Protein AF-A0A974S764-F1 (afdb_monomer_lite)

InterPro domains:
  IPR005804 Fatty acid desaturase domain [PF00487] (8-75)
  IPR012171 Fatty acid desaturase [PTHR32100] (9-77)

Foldseek 3Di:
DVVVVVVVVVCCVVVVVVVVVLVVLVVLLVCLLVVNNDPDNVVSQVSNCVSCVVNVHHSVVCSVVVVVVVCVVVPPVVVDPDDD

Organism: NCBI:txid2803784

pLDDT: mean 85.7, std 14.68, range [47.03, 96.62]

Secondary structure (DSSP, 8-state):
-HHHHHHHHHHHHHHHHHHHHHHHHHHHHHHHHTT-SSSSHHHHHHHHHHHHHHTT--HHHHHHHHHHHHHHHT--GGG-----

Structure (mmCIF, N/CA/C/O backbone):
data_AF-A0A974S764-F1
#
_entry.id   AF-A0A974S764-F1
#
loop_
_atom_site.group_PDB
_atom_site.id
_atom_site.type_symbol
_atom_site.label_atom_id
_atom_site.label_alt_id
_atom_site.label_comp_id
_atom_site.label_asym_id
_atom_site.label_entity_id
_atom_site.label_seq_id
_atom_site.pdbx_PDB_ins_code
_atom_site.Cartn_x
_atom_site.Cartn_y
_atom_site.Cartn_z
_atom_site.occupancy
_atom_site.B_iso_or_equiv
_atom_site.auth_seq_id
_atom_site.auth_comp_id
_atom_site.auth_asym_id
_atom_site.auth_atom_id
_atom_site.pdbx_PDB_model_num
ATOM 1 N N . MET A 1 1 ? 29.410 1.054 -23.681 1.00 56.31 1 MET A N 1
ATOM 2 C CA . MET A 1 1 ? 29.091 2.030 -22.611 1.00 56.31 1 MET A CA 1
ATOM 3 C C . MET A 1 1 ? 27.851 2.894 -22.888 1.00 56.31 1 MET A C 1
ATOM 5 O O . MET A 1 1 ? 27.179 3.228 -21.926 1.00 56.31 1 MET A O 1
ATOM 9 N N . ALA A 1 2 ? 27.479 3.207 -24.141 1.00 59.34 2 ALA A N 1
ATOM 10 C CA . ALA A 1 2 ? 26.278 4.011 -24.451 1.00 59.34 2 ALA A CA 1
ATOM 11 C C . ALA A 1 2 ? 24.922 3.304 -24.202 1.00 59.34 2 ALA A C 1
ATOM 13 O O . ALA A 1 2 ? 23.917 3.961 -23.945 1.00 59.34 2 ALA A O 1
ATOM 14 N N . SER A 1 3 ? 24.888 1.968 -24.224 1.00 65.88 3 SER A N 1
ATOM 15 C CA . SER A 1 3 ? 23.671 1.174 -23.994 1.00 65.88 3 SER A CA 1
ATOM 16 C C . SER A 1 3 ? 23.112 1.316 -22.577 1.00 65.88 3 SER A C 1
ATOM 18 O O . SER A 1 3 ? 21.898 1.312 -22.401 1.00 65.88 3 SER A O 1
ATOM 20 N N . HIS A 1 4 ? 23.969 1.504 -21.568 1.00 66.19 4 HIS A N 1
ATOM 21 C CA . HIS A 1 4 ? 23.519 1.665 -20.183 1.00 66.19 4 HIS A CA 1
ATOM 22 C C . HIS A 1 4 ? 22.714 2.951 -19.997 1.00 66.19 4 HIS A C 1
ATOM 24 O O . HIS A 1 4 ? 21.690 2.929 -19.328 1.00 66.19 4 HIS A O 1
ATOM 30 N N . PHE A 1 5 ? 23.124 4.054 -20.628 1.00 74.19 5 PHE A N 1
ATOM 31 C CA . PHE A 1 5 ? 22.448 5.345 -20.478 1.00 74.19 5 PHE A CA 1
ATOM 32 C C . PHE A 1 5 ? 21.026 5.330 -21.059 1.00 74.19 5 PHE A C 1
ATOM 34 O O . PHE A 1 5 ? 20.100 5.833 -20.430 1.00 74.19 5 PHE A O 1
ATOM 41 N N . GLY A 1 6 ? 20.826 4.681 -22.212 1.00 81.00 6 GLY A N 1
ATOM 42 C CA . GLY A 1 6 ? 19.489 4.465 -22.781 1.00 81.00 6 GLY A CA 1
ATOM 43 C C . GLY A 1 6 ? 18.620 3.522 -21.938 1.00 81.00 6 GLY A C 1
ATOM 44 O O . GLY A 1 6 ? 17.432 3.781 -21.751 1.00 81.00 6 GLY A O 1
ATOM 45 N N . LEU A 1 7 ? 19.220 2.470 -21.368 1.00 86.69 7 LEU A N 1
ATOM 46 C CA . LEU A 1 7 ? 18.540 1.550 -20.449 1.00 86.69 7 LEU A CA 1
ATOM 47 C C . LEU A 1 7 ? 18.090 2.247 -19.157 1.00 86.69 7 LEU A C 1
ATOM 49 O O . LEU A 1 7 ? 17.005 1.945 -18.676 1.00 86.69 7 LEU A O 1
ATOM 53 N N . TRP A 1 8 ? 18.865 3.198 -18.621 1.00 89.69 8 TRP A N 1
ATOM 54 C CA . TRP A 1 8 ? 18.470 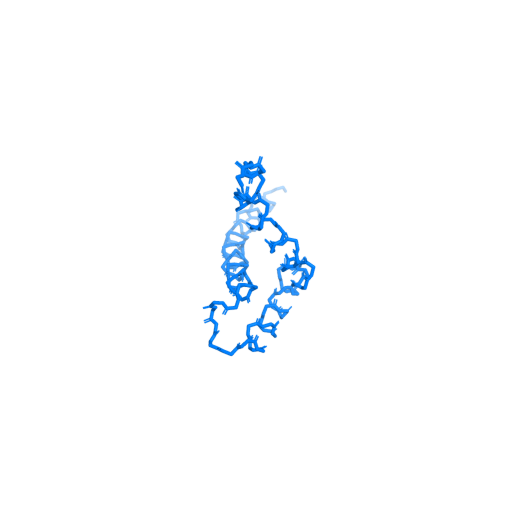3.979 -17.442 1.00 89.69 8 TRP A CA 1
ATOM 55 C C . TRP A 1 8 ? 17.226 4.832 -17.698 1.00 89.69 8 TRP A C 1
ATOM 57 O O . TRP A 1 8 ? 16.319 4.845 -16.872 1.00 89.69 8 TRP A O 1
ATOM 67 N N . TRP A 1 9 ? 17.137 5.497 -18.853 1.00 91.06 9 TRP A N 1
ATOM 68 C CA . TRP A 1 9 ? 15.946 6.275 -19.207 1.00 91.06 9 TRP A CA 1
ATOM 69 C C . TRP A 1 9 ? 14.714 5.399 -19.420 1.00 91.06 9 TRP A C 1
ATOM 71 O O . TRP A 1 9 ? 13.635 5.743 -18.941 1.00 91.06 9 TRP A O 1
ATOM 81 N N . LEU A 1 10 ? 14.874 4.245 -20.071 1.00 90.38 10 LEU A N 1
ATOM 82 C CA . LEU A 1 10 ? 13.797 3.266 -20.203 1.00 90.38 10 LEU A CA 1
ATOM 83 C C . LEU A 1 10 ? 13.368 2.716 -18.834 1.00 90.38 10 LEU A C 1
ATOM 85 O O . LEU A 1 10 ? 12.176 2.615 -18.555 1.00 90.38 10 LEU A O 1
ATOM 89 N N . ALA A 1 11 ? 14.329 2.410 -17.960 1.00 92.00 11 ALA A N 1
ATOM 90 C CA . ALA A 1 11 ? 14.062 1.957 -16.603 1.00 92.00 11 ALA A CA 1
ATOM 91 C C . ALA A 1 11 ? 13.295 3.015 -15.804 1.00 92.00 11 ALA A C 1
ATOM 93 O O . ALA A 1 11 ? 12.313 2.671 -15.160 1.00 92.00 11 ALA A O 1
ATOM 94 N N . LEU A 1 12 ? 13.672 4.295 -15.888 1.00 92.25 12 LEU A N 1
ATOM 95 C CA . LEU A 1 12 ? 12.941 5.389 -15.240 1.00 92.25 12 LEU A CA 1
ATOM 96 C C . LEU A 1 12 ? 11.522 5.540 -15.793 1.00 92.25 12 LEU A C 1
ATOM 98 O O . LEU A 1 12 ? 10.574 5.672 -15.019 1.00 92.25 12 LEU A O 1
ATOM 102 N N . LEU A 1 13 ? 11.364 5.465 -17.116 1.00 94.12 13 LEU A N 1
ATOM 103 C CA . LEU A 1 13 ? 10.064 5.567 -17.777 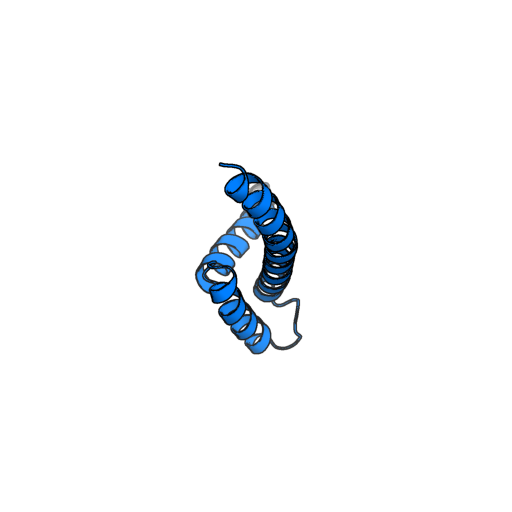1.00 94.12 13 LEU A CA 1
ATOM 104 C C . LEU A 1 13 ? 9.102 4.454 -17.343 1.00 94.12 13 LEU A C 1
ATOM 106 O O . LEU A 1 13 ? 7.903 4.694 -17.271 1.00 94.12 13 LEU A O 1
ATOM 110 N N . LEU A 1 14 ? 9.612 3.265 -17.012 1.00 95.00 14 LEU A N 1
ATOM 111 C CA . LEU A 1 14 ? 8.816 2.157 -16.476 1.00 95.00 14 LEU A CA 1
ATOM 112 C C . LEU A 1 14 ? 8.667 2.217 -14.947 1.00 95.00 14 LEU A C 1
ATOM 114 O O . LEU A 1 14 ? 7.599 1.912 -14.415 1.00 95.00 14 LEU A O 1
ATOM 118 N N . ALA A 1 15 ? 9.711 2.630 -14.230 1.00 95.06 15 ALA A N 1
ATOM 119 C CA . ALA A 1 15 ? 9.736 2.653 -12.772 1.00 95.06 15 ALA A CA 1
ATOM 120 C C . ALA A 1 15 ? 8.791 3.708 -12.192 1.00 95.06 15 ALA A C 1
ATOM 122 O O . ALA A 1 15 ? 8.105 3.423 -11.216 1.00 95.06 15 ALA A O 1
ATOM 123 N N . VAL A 1 16 ? 8.711 4.901 -12.790 1.00 95.94 16 VAL A N 1
ATOM 124 C CA . VAL A 1 16 ? 7.811 5.969 -12.323 1.00 95.94 16 VAL A CA 1
ATOM 125 C C . VAL A 1 16 ? 6.338 5.531 -12.331 1.00 95.94 16 VAL A C 1
ATOM 127 O O . VAL A 1 16 ? 5.712 5.578 -11.271 1.00 95.94 16 VAL A O 1
ATOM 130 N N . PRO A 1 17 ? 5.750 5.069 -13.453 1.00 96.06 17 PRO A N 1
ATOM 131 C CA . PRO A 1 17 ? 4.361 4.620 -13.457 1.00 96.06 17 PRO A CA 1
ATOM 132 C C . PRO A 1 17 ? 4.149 3.380 -12.584 1.00 96.06 17 PRO A C 1
ATOM 134 O O . PRO A 1 17 ? 3.124 3.298 -11.912 1.00 96.06 17 PRO A O 1
ATOM 137 N N . ALA A 1 18 ? 5.115 2.455 -12.523 1.00 95.06 18 ALA A N 1
ATOM 138 C CA . ALA A 1 18 ? 5.032 1.301 -11.628 1.00 95.06 18 ALA A CA 1
ATOM 139 C C . ALA A 1 18 ? 4.994 1.721 -10.148 1.00 95.06 18 ALA A C 1
ATOM 141 O O . ALA A 1 18 ? 4.154 1.236 -9.392 1.00 95.06 18 ALA A O 1
ATOM 142 N N . ALA A 1 19 ? 5.841 2.668 -9.736 1.00 95.06 19 ALA A N 1
ATOM 143 C CA . ALA A 1 19 ? 5.852 3.206 -8.380 1.00 95.06 19 ALA A CA 1
ATOM 144 C C . ALA A 1 19 ? 4.544 3.938 -8.054 1.00 95.06 19 ALA A C 1
ATOM 146 O O . ALA A 1 19 ? 3.952 3.702 -7.003 1.00 95.06 19 ALA A O 1
ATOM 147 N N . LEU A 1 20 ? 4.044 4.775 -8.969 1.00 96.19 20 LEU A N 1
ATOM 148 C CA . LEU A 1 20 ? 2.757 5.456 -8.799 1.00 96.19 20 LEU A CA 1
ATOM 149 C C . LEU A 1 20 ? 1.598 4.461 -8.672 1.00 96.19 20 LEU A C 1
ATOM 151 O O . LEU A 1 20 ? 0.707 4.650 -7.843 1.00 96.19 20 LEU A O 1
ATOM 155 N N . PHE A 1 21 ? 1.620 3.386 -9.459 1.00 96.25 21 PHE A N 1
ATOM 156 C CA . PHE A 1 21 ? 0.636 2.315 -9.375 1.00 96.25 21 PHE A CA 1
ATOM 157 C C . PHE A 1 21 ? 0.703 1.579 -8.030 1.00 96.25 21 PHE A C 1
ATOM 159 O O . PHE A 1 21 ? -0.329 1.391 -7.387 1.00 96.25 21 PHE A O 1
ATOM 166 N N . LEU A 1 22 ? 1.903 1.238 -7.549 1.00 95.62 22 LEU A N 1
ATOM 167 C CA . LEU A 1 22 ? 2.085 0.610 -6.236 1.00 95.62 22 LEU A CA 1
ATOM 168 C C . LEU A 1 22 ? 1.618 1.512 -5.088 1.00 95.62 22 LEU A C 1
ATOM 170 O O . LEU A 1 22 ? 0.935 1.037 -4.184 1.00 95.62 22 LEU A O 1
ATOM 174 N N . VAL A 1 23 ? 1.905 2.816 -5.143 1.00 96.06 23 VAL A N 1
ATOM 175 C CA . VAL A 1 23 ? 1.406 3.789 -4.156 1.00 96.06 23 VAL A CA 1
ATOM 176 C C . VAL A 1 23 ? -0.123 3.838 -4.163 1.00 96.06 23 VAL A C 1
ATOM 178 O O . VAL A 1 23 ? -0.744 3.854 -3.102 1.00 96.06 23 VAL A O 1
ATOM 181 N N . ARG A 1 24 ? -0.756 3.806 -5.342 1.00 96.56 24 ARG A N 1
ATOM 182 C CA . ARG A 1 24 ? -2.222 3.755 -5.456 1.00 96.56 24 ARG A CA 1
ATOM 183 C C . ARG A 1 24 ? -2.805 2.484 -4.850 1.00 96.56 24 ARG A C 1
ATOM 185 O O . ARG A 1 24 ? -3.796 2.563 -4.130 1.00 96.56 24 ARG A O 1
ATOM 192 N N . LEU A 1 25 ? -2.188 1.334 -5.104 1.00 95.88 25 LEU A N 1
ATOM 193 C CA . LEU A 1 25 ? -2.588 0.079 -4.475 1.00 95.88 25 LEU A CA 1
ATOM 194 C C . LEU A 1 25 ? -2.445 0.150 -2.950 1.00 95.88 25 LEU A C 1
ATOM 196 O O . LEU A 1 25 ? -3.365 -0.230 -2.229 1.00 95.88 25 LEU A O 1
ATOM 200 N N . PHE A 1 26 ? -1.342 0.709 -2.457 1.00 94.94 26 PHE A N 1
ATOM 201 C CA . PHE A 1 26 ? -1.118 0.894 -1.028 1.00 94.94 26 PHE A CA 1
ATOM 202 C C . PHE A 1 26 ? -2.178 1.797 -0.375 1.00 94.94 26 PHE A C 1
ATOM 204 O O . PHE A 1 26 ? -2.655 1.478 0.709 1.00 94.94 26 PHE A O 1
ATOM 211 N N . MET A 1 27 ? -2.622 2.868 -1.043 1.00 95.69 27 MET A N 1
ATOM 212 C CA . MET A 1 27 ? -3.737 3.700 -0.559 1.00 95.69 27 MET A CA 1
ATOM 213 C C . MET A 1 27 ? -5.039 2.895 -0.417 1.00 95.69 27 MET A C 1
ATOM 215 O O . MET A 1 27 ? -5.723 2.996 0.597 1.00 95.69 27 MET A O 1
ATOM 219 N N . VAL A 1 28 ? -5.357 2.033 -1.389 1.00 95.56 28 VAL A N 1
ATOM 220 C CA . VAL A 1 28 ? -6.541 1.157 -1.305 1.00 95.56 28 VAL A CA 1
ATOM 221 C C . VAL A 1 28 ? -6.405 0.156 -0.156 1.00 95.56 28 VAL A C 1
ATOM 223 O O . VAL A 1 28 ? -7.348 -0.037 0.612 1.00 95.56 28 VAL A O 1
ATOM 226 N N . GLN A 1 29 ? -5.230 -0.461 -0.003 1.00 96.12 29 GLN A N 1
ATOM 227 C CA . GLN A 1 29 ? -4.928 -1.343 1.129 1.00 96.12 29 GLN A CA 1
ATOM 228 C C . GLN A 1 29 ? -5.087 -0.609 2.468 1.00 96.12 29 GLN A C 1
ATOM 230 O O . GLN A 1 29 ? -5.633 -1.172 3.422 1.00 96.12 29 GLN A O 1
ATOM 235 N N . HIS A 1 30 ? -4.653 0.650 2.528 1.00 95.12 30 HIS A N 1
ATOM 236 C CA . HIS A 1 30 ? -4.790 1.496 3.701 1.00 95.12 30 HIS A CA 1
ATOM 237 C C . HIS A 1 30 ? -6.250 1.709 4.090 1.00 95.12 30 HIS A C 1
ATOM 239 O O . HIS A 1 30 ? -6.636 1.421 5.226 1.00 95.12 30 HIS A O 1
ATOM 245 N N . ASP A 1 31 ? -7.088 2.097 3.139 1.00 94.69 31 ASP A N 1
ATOM 246 C CA . ASP A 1 31 ? -8.508 2.344 3.394 1.00 94.69 31 ASP A CA 1
ATOM 247 C C . ASP A 1 31 ? -9.275 1.050 3.712 1.00 94.69 31 ASP A C 1
ATOM 249 O O . ASP A 1 31 ? -10.214 1.048 4.517 1.00 94.69 31 ASP A O 1
ATOM 253 N N . CYS A 1 32 ? -8.835 -0.082 3.151 1.00 95.50 32 CYS A N 1
ATOM 254 C CA . CYS A 1 32 ? -9.335 -1.405 3.522 1.00 95.50 32 CYS A CA 1
ATOM 255 C C . CYS A 1 32 ? -9.017 -1.757 4.985 1.00 95.50 32 CYS A C 1
ATOM 257 O O . CYS A 1 32 ? -9.878 -2.315 5.665 1.00 95.50 32 CYS A O 1
ATOM 259 N N . SER A 1 33 ? -7.845 -1.382 5.516 1.00 93.12 33 SER A N 1
ATOM 260 C CA . SER A 1 33 ? -7.496 -1.655 6.926 1.00 93.12 33 SER A CA 1
ATOM 261 C C . SER A 1 33 ? -8.371 -0.911 7.930 1.00 93.12 33 SER A C 1
ATOM 263 O O . SER A 1 33 ? -8.683 -1.450 8.999 1.00 93.12 33 SER A O 1
ATOM 265 N N . HIS A 1 34 ? -8.846 0.270 7.526 1.00 93.62 34 HIS A N 1
ATOM 266 C CA . HIS A 1 34 ? -9.864 1.057 8.221 1.00 93.62 34 HIS A CA 1
ATOM 267 C C . HIS A 1 34 ? -11.282 0.528 7.999 1.00 93.62 34 HIS A C 1
ATOM 269 O O . HIS A 1 34 ? -12.215 0.956 8.673 1.00 93.62 34 HIS A O 1
ATOM 275 N N . ARG A 1 35 ? -11.454 -0.428 7.075 1.00 91.88 35 ARG A N 1
ATOM 276 C CA . ARG A 1 35 ? -12.740 -0.980 6.622 1.00 91.88 35 ARG A CA 1
ATOM 277 C C . ARG A 1 35 ? -13.676 0.093 6.056 1.00 91.88 35 ARG A C 1
ATOM 279 O O . ARG A 1 35 ? -14.894 -0.039 6.165 1.00 91.88 35 ARG A O 1
ATOM 286 N N . ALA A 1 36 ? -13.102 1.140 5.467 1.00 91.62 36 ALA A N 1
ATOM 287 C CA . ALA A 1 36 ? -13.824 2.289 4.926 1.00 91.62 36 ALA A CA 1
ATOM 288 C C . ALA A 1 36 ? -14.011 2.219 3.400 1.00 91.62 36 ALA A C 1
ATOM 290 O O . ALA A 1 36 ? -14.851 2.933 2.860 1.00 91.62 36 ALA A O 1
ATOM 291 N N . PHE A 1 37 ? -13.264 1.353 2.706 1.00 92.56 37 PHE A N 1
ATOM 292 C CA . PHE A 1 37 ? -13.303 1.276 1.244 1.00 92.56 37 PHE A CA 1
ATOM 293 C C . PHE A 1 37 ? -14.553 0.548 0.720 1.00 92.56 37 PHE A C 1
ATOM 295 O O . PHE A 1 37 ? -15.261 1.053 -0.148 1.00 92.56 37 PHE A O 1
ATOM 302 N N . PHE A 1 38 ? -14.869 -0.629 1.269 1.00 93.31 38 PHE A N 1
ATOM 303 C CA . PHE A 1 38 ? -16.091 -1.376 0.947 1.00 93.31 38 PHE A CA 1
ATOM 304 C C . PHE A 1 38 ? -17.075 -1.407 2.116 1.00 93.31 38 PHE A C 1
ATOM 306 O O . PHE A 1 38 ? -16.683 -1.445 3.280 1.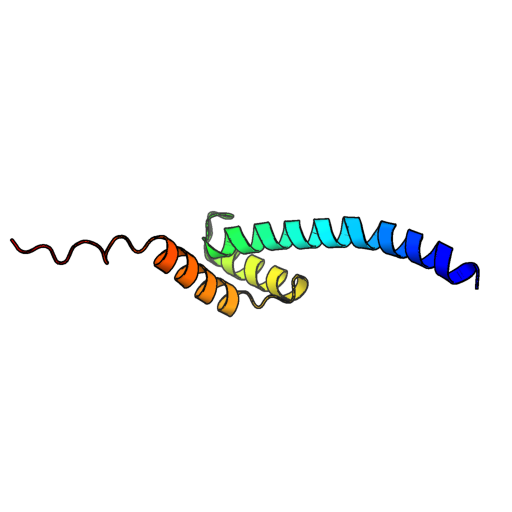00 93.31 38 PHE A O 1
ATOM 313 N N . ARG A 1 39 ? -18.374 -1.550 1.814 1.00 92.12 39 ARG A N 1
ATOM 314 C CA . ARG A 1 39 ? -19.412 -1.771 2.840 1.00 92.12 39 ARG A CA 1
ATOM 315 C C . ARG A 1 39 ? -19.256 -3.114 3.568 1.00 92.12 39 ARG A C 1
ATOM 317 O O . ARG A 1 39 ? -19.632 -3.235 4.731 1.00 92.12 39 ARG A O 1
ATOM 324 N N . ASN A 1 40 ? -18.721 -4.134 2.891 1.00 95.38 40 ASN A N 1
ATOM 325 C CA . ASN A 1 40 ? -18.496 -5.459 3.470 1.00 95.38 40 ASN A CA 1
ATOM 326 C C . ASN A 1 40 ? -17.091 -5.558 4.085 1.00 95.38 40 ASN A C 1
ATOM 328 O O . ASN A 1 40 ? -16.083 -5.439 3.391 1.00 95.38 40 ASN A O 1
ATOM 332 N N . ARG A 1 41 ? -17.023 -5.854 5.386 1.00 92.56 41 ARG A N 1
ATOM 333 C CA . ARG A 1 41 ? -15.765 -6.010 6.133 1.00 92.56 41 ARG A CA 1
ATOM 334 C C . ARG A 1 41 ? -14.893 -7.142 5.586 1.00 92.56 41 ARG A C 1
ATOM 336 O O . ARG A 1 41 ? -13.694 -6.950 5.437 1.00 92.56 41 ARG A O 1
ATOM 343 N N . HIS A 1 42 ? -15.496 -8.267 5.203 1.00 93.88 42 HIS A N 1
ATOM 344 C CA . HIS A 1 42 ? -14.757 -9.393 4.629 1.00 93.88 42 HIS A CA 1
ATOM 345 C C . HIS A 1 42 ? -14.139 -9.049 3.275 1.00 93.88 42 HIS A C 1
ATOM 347 O O . HIS A 1 42 ? -13.034 -9.496 2.986 1.00 93.88 42 HIS A O 1
ATOM 353 N N . ALA A 1 43 ? -14.824 -8.235 2.464 1.00 93.88 43 ALA A N 1
ATOM 354 C CA . ALA A 1 43 ? -14.288 -7.782 1.185 1.00 93.88 43 ALA A CA 1
ATOM 355 C C . ALA A 1 43 ? -13.067 -6.872 1.385 1.00 93.88 43 ALA A C 1
ATOM 357 O O . ALA A 1 43 ? -12.062 -7.065 0.711 1.00 93.88 43 ALA A O 1
ATOM 358 N N . ASN A 1 44 ? -13.118 -5.945 2.351 1.00 95.50 44 ASN A N 1
ATOM 359 C CA . ASN A 1 44 ? -11.957 -5.122 2.710 1.00 95.50 44 ASN A CA 1
ATOM 360 C C . ASN A 1 44 ? -10.763 -5.985 3.140 1.00 95.50 44 ASN A C 1
ATOM 362 O O . ASN A 1 44 ? -9.664 -5.801 2.629 1.00 95.50 44 ASN A O 1
ATOM 366 N N . ASP A 1 45 ? -10.981 -6.951 4.036 1.00 94.12 45 ASP A N 1
ATOM 367 C CA . ASP A 1 45 ? -9.890 -7.777 4.562 1.00 94.12 45 ASP A CA 1
ATOM 368 C C . ASP A 1 45 ? -9.273 -8.680 3.477 1.00 94.12 45 ASP A C 1
ATOM 370 O O . ASP A 1 45 ? -8.051 -8.804 3.397 1.00 94.12 45 ASP A O 1
ATOM 374 N N . TRP A 1 46 ? -10.085 -9.263 2.587 1.00 96.62 46 TRP A N 1
ATOM 375 C CA . TRP A 1 46 ? -9.575 -10.070 1.472 1.00 96.62 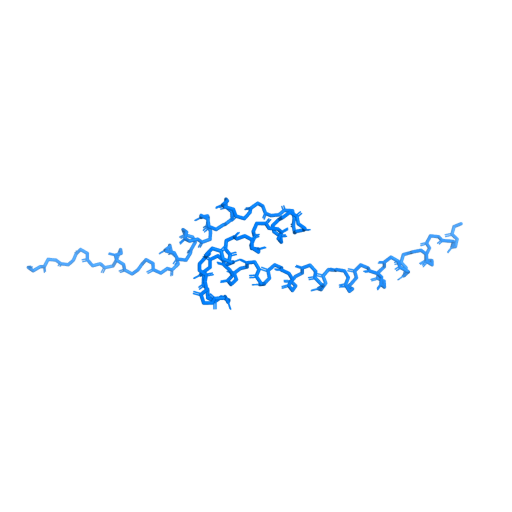46 TRP A CA 1
ATOM 376 C C . TRP A 1 46 ? -8.809 -9.239 0.441 1.00 96.62 46 TRP A C 1
ATOM 378 O O . TRP A 1 46 ? -7.698 -9.610 0.061 1.00 96.62 46 TRP A O 1
ATOM 388 N N . ILE A 1 47 ? -9.375 -8.111 0.003 1.00 96.00 47 ILE A N 1
ATOM 389 C CA . ILE A 1 47 ? -8.720 -7.225 -0.967 1.00 96.00 47 ILE A CA 1
ATOM 390 C C . ILE A 1 47 ? -7.431 -6.652 -0.377 1.00 96.00 47 ILE A C 1
ATOM 392 O O . ILE A 1 47 ? -6.397 -6.671 -1.041 1.00 96.00 47 ILE A O 1
ATOM 396 N N . GLY A 1 48 ? -7.456 -6.235 0.889 1.00 95.38 48 GLY A N 1
ATOM 397 C CA . GLY A 1 48 ? -6.278 -5.765 1.606 1.00 95.38 48 GLY A CA 1
ATOM 398 C C . GLY A 1 48 ? -5.157 -6.805 1.656 1.00 95.38 48 GLY A C 1
ATOM 399 O O . GLY A 1 48 ? -4.005 -6.462 1.404 1.00 95.38 48 GLY A O 1
ATOM 400 N N . ARG A 1 49 ? -5.478 -8.086 1.894 1.00 95.75 49 ARG A N 1
ATOM 401 C CA . ARG A 1 49 ? -4.496 -9.188 1.876 1.00 95.75 49 ARG A CA 1
ATOM 402 C C . ARG A 1 49 ? -3.897 -9.433 0.499 1.00 95.75 49 ARG A C 1
ATOM 404 O O . ARG A 1 49 ? -2.683 -9.574 0.396 1.00 95.75 49 ARG A O 1
ATOM 411 N N . VAL A 1 50 ? -4.724 -9.462 -0.547 1.00 95.94 50 VAL A N 1
ATOM 412 C CA . VAL A 1 50 ? -4.255 -9.654 -1.930 1.00 95.94 50 VAL A CA 1
ATOM 413 C C . VAL A 1 50 ? -3.332 -8.511 -2.343 1.00 95.94 50 VAL A C 1
ATOM 415 O O . VAL A 1 50 ? -2.239 -8.754 -2.850 1.00 95.94 50 VAL A O 1
ATOM 418 N N . ILE A 1 51 ? -3.733 -7.268 -2.071 1.00 95.69 51 ILE A N 1
ATOM 419 C CA . ILE A 1 51 ? -2.902 -6.100 -2.363 1.00 95.69 51 ILE A CA 1
ATOM 420 C C . ILE A 1 51 ? -1.625 -6.109 -1.513 1.00 95.69 51 ILE A C 1
ATOM 422 O O . ILE A 1 51 ? -0.562 -5.804 -2.042 1.00 95.69 51 ILE A O 1
ATOM 426 N N . GLY A 1 52 ? -1.697 -6.550 -0.254 1.00 92.75 52 GLY A N 1
ATOM 427 C CA . GLY A 1 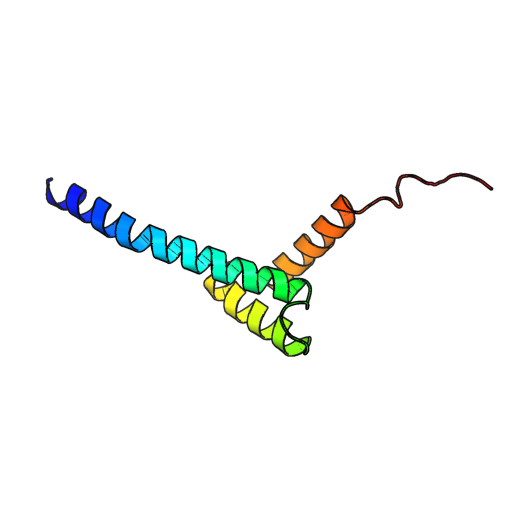52 ? -0.543 -6.702 0.636 1.00 92.75 52 GLY A CA 1
ATOM 428 C C . GLY A 1 52 ? 0.560 -7.604 0.083 1.00 92.75 52 GLY A C 1
ATOM 429 O O . GLY A 1 52 ? 1.739 -7.354 0.320 1.00 92.75 52 GLY A O 1
ATOM 430 N N . VAL A 1 53 ? 0.205 -8.626 -0.702 1.00 93.75 53 VAL A N 1
ATOM 431 C CA . VAL A 1 53 ? 1.192 -9.456 -1.413 1.00 93.75 53 VAL A CA 1
ATOM 432 C C . VAL A 1 53 ? 1.875 -8.656 -2.526 1.00 93.75 53 VAL A C 1
ATOM 434 O O . VAL A 1 53 ? 3.092 -8.720 -2.665 1.00 93.75 53 VAL A O 1
ATOM 437 N N . LEU A 1 54 ? 1.114 -7.867 -3.290 1.00 91.31 54 LEU A N 1
ATOM 438 C CA . LEU A 1 54 ? 1.637 -7.054 -4.396 1.00 91.31 54 LEU A CA 1
ATOM 439 C C . LEU A 1 54 ? 2.509 -5.889 -3.914 1.00 91.31 54 LEU A C 1
ATOM 441 O O . LEU A 1 54 ? 3.496 -5.546 -4.559 1.00 91.31 54 LEU A O 1
ATOM 445 N N . THR A 1 55 ? 2.157 -5.286 -2.781 1.00 91.88 55 THR A N 1
ATOM 446 C CA . THR A 1 55 ? 2.903 -4.185 -2.154 1.00 91.88 55 THR A CA 1
ATOM 447 C C . THR A 1 55 ? 4.032 -4.679 -1.251 1.00 91.88 55 THR A C 1
ATOM 449 O O . THR A 1 55 ? 4.703 -3.862 -0.621 1.00 91.88 55 THR A O 1
ATOM 452 N N . LEU A 1 56 ? 4.234 -6.002 -1.149 1.00 92.06 56 LEU A N 1
ATOM 453 C CA . LEU A 1 56 ? 5.182 -6.637 -0.225 1.00 92.06 56 LEU A CA 1
ATOM 454 C C . LEU A 1 56 ? 5.002 -6.160 1.228 1.00 92.06 56 LEU A C 1
ATOM 456 O O . LEU A 1 56 ? 5.950 -6.106 2.008 1.00 92.06 56 LEU A O 1
ATOM 460 N N . THR A 1 57 ? 3.767 -5.809 1.588 1.00 90.44 57 THR A N 1
ATOM 461 C CA . THR A 1 57 ? 3.390 -5.264 2.889 1.00 90.44 57 THR A CA 1
ATOM 462 C C . THR A 1 57 ? 2.311 -6.156 3.505 1.00 90.44 57 THR A C 1
ATOM 464 O O . THR A 1 57 ? 1.126 -5.974 3.208 1.00 90.44 57 THR A O 1
ATOM 467 N N . PRO A 1 58 ? 2.683 -7.129 4.364 1.00 90.50 58 PRO A N 1
ATOM 468 C CA . PRO A 1 58 ? 1.742 -8.090 4.935 1.00 90.50 58 PRO A CA 1
ATOM 469 C C . PRO A 1 58 ? 0.569 -7.393 5.636 1.00 90.50 58 PRO A C 1
ATOM 471 O O . PRO A 1 58 ? 0.756 -6.713 6.646 1.00 90.50 58 PRO A O 1
ATOM 474 N N . TYR A 1 59 ? -0.643 -7.573 5.102 1.00 92.69 59 TYR A N 1
ATOM 475 C CA . TYR A 1 59 ? -1.816 -6.776 5.481 1.00 92.69 59 TYR A CA 1
ATOM 476 C C . TYR A 1 59 ? -2.172 -6.862 6.964 1.00 92.69 59 TYR A C 1
ATOM 478 O O . TYR A 1 59 ? -2.429 -5.833 7.574 1.00 92.69 59 TYR A O 1
ATOM 486 N N . ASP A 1 60 ? -2.186 -8.058 7.558 1.00 88.88 60 ASP A N 1
ATOM 487 C CA . ASP A 1 60 ? -2.641 -8.223 8.944 1.00 88.88 60 ASP A CA 1
ATOM 488 C C . ASP A 1 60 ? -1.678 -7.560 9.947 1.00 88.88 60 ASP A C 1
ATOM 490 O O . ASP A 1 60 ? -2.122 -6.852 10.852 1.00 88.88 60 ASP A O 1
ATOM 494 N N . CYS A 1 61 ? -0.366 -7.729 9.740 1.00 92.12 61 CYS A N 1
ATOM 495 C CA . CYS A 1 61 ? 0.675 -7.064 10.530 1.00 92.12 61 CYS A CA 1
ATOM 496 C C . CYS A 1 61 ? 0.591 -5.545 10.355 1.00 92.12 61 CYS A C 1
ATOM 498 O O . CYS A 1 61 ? 0.499 -4.800 11.330 1.00 92.12 61 CYS A O 1
ATOM 500 N N . TRP A 1 62 ? 0.523 -5.092 9.100 1.00 93.06 62 TRP A N 1
ATOM 501 C CA . TRP A 1 62 ? 0.430 -3.675 8.781 1.00 93.06 62 TRP A CA 1
ATOM 502 C C . TRP A 1 62 ? -0.823 -3.035 9.390 1.00 93.06 62 TRP A C 1
ATOM 504 O O . TRP A 1 62 ? -0.719 -2.015 10.059 1.00 93.06 62 TRP A O 1
ATOM 514 N N . ARG A 1 63 ? -1.992 -3.673 9.265 1.00 91.88 63 ARG A N 1
ATOM 515 C CA . ARG A 1 63 ? -3.254 -3.227 9.871 1.00 91.88 63 ARG A CA 1
ATOM 516 C C . ARG A 1 63 ? -3.147 -3.101 11.391 1.00 91.88 63 ARG A C 1
ATOM 518 O O . ARG A 1 63 ? -3.687 -2.150 11.950 1.00 91.88 63 ARG A O 1
ATOM 525 N N . GLN A 1 64 ? -2.487 -4.043 12.066 1.00 91.50 64 GLN A N 1
ATOM 526 C CA . GLN A 1 64 ? -2.295 -3.984 13.516 1.00 91.50 64 GLN A CA 1
ATOM 527 C C . GLN A 1 64 ? -1.418 -2.794 13.913 1.00 91.50 64 GLN A C 1
ATOM 529 O O . GLN A 1 64 ? -1.823 -1.989 14.751 1.00 91.50 64 GLN A O 1
ATOM 534 N N . THR A 1 65 ? -0.242 -2.656 13.298 1.00 90.50 65 THR A N 1
ATOM 535 C CA . THR A 1 65 ? 0.668 -1.534 13.564 1.00 90.50 65 THR A CA 1
ATOM 536 C C . THR A 1 65 ? 0.020 -0.195 13.222 1.00 90.50 65 THR A C 1
ATOM 538 O O . THR A 1 65 ? 0.173 0.766 13.967 1.00 90.50 65 THR A O 1
ATOM 541 N N . HIS A 1 66 ? -0.754 -0.137 12.141 1.00 92.19 66 HIS A N 1
ATOM 542 C CA . HIS A 1 66 ? -1.470 1.057 11.704 1.00 92.19 66 HIS A CA 1
ATOM 543 C C . HIS A 1 66 ? -2.585 1.467 12.670 1.00 92.19 66 HIS A C 1
ATOM 545 O O . HIS A 1 66 ? -2.718 2.640 13.011 1.00 92.19 66 HIS A O 1
ATOM 551 N N . ALA A 1 67 ? -3.346 0.499 13.187 1.00 89.25 67 ALA A N 1
ATOM 552 C CA . ALA A 1 67 ? -4.339 0.754 14.227 1.00 89.25 67 ALA A CA 1
ATOM 553 C C . ALA A 1 67 ? -3.688 1.292 15.512 1.00 89.25 67 ALA A C 1
ATOM 555 O O . ALA A 1 67 ? -4.205 2.238 16.103 1.00 89.25 67 ALA A O 1
ATOM 556 N N . ILE A 1 68 ? -2.535 0.737 15.912 1.00 88.62 68 ILE A N 1
ATOM 557 C CA . ILE A 1 68 ? -1.750 1.247 17.047 1.00 88.62 68 ILE A CA 1
ATOM 558 C C . ILE A 1 68 ? -1.269 2.669 16.759 1.00 88.62 68 ILE A C 1
ATOM 560 O O . ILE A 1 68 ? -1.450 3.539 17.600 1.00 88.62 68 ILE A O 1
ATOM 564 N N . HIS A 1 69 ? -0.712 2.924 15.574 1.00 88.75 69 HIS A N 1
ATOM 565 C CA . HIS A 1 69 ? -0.252 4.248 15.165 1.00 88.75 69 HIS A CA 1
ATOM 566 C C . HIS A 1 69 ? -1.368 5.293 15.301 1.00 88.75 69 HIS A C 1
ATOM 568 O O . HIS A 1 69 ? -1.187 6.293 15.993 1.00 88.75 69 HIS A O 1
ATOM 574 N N . HIS A 1 70 ? -2.553 5.016 14.753 1.00 87.75 70 HIS A N 1
ATOM 575 C CA . HIS A 1 70 ? -3.711 5.899 14.890 1.00 87.75 70 HIS A CA 1
ATOM 576 C C . HIS A 1 70 ? -4.197 6.050 16.335 1.00 87.75 70 HIS A C 1
ATOM 578 O O . HIS A 1 70 ? -4.553 7.158 16.731 1.00 87.75 70 HIS A O 1
ATOM 584 N N . ALA A 1 71 ? -4.178 4.981 17.135 1.00 84.44 71 ALA A N 1
ATOM 585 C CA . ALA A 1 71 ? -4.528 5.051 18.551 1.00 84.44 71 ALA A CA 1
ATOM 586 C C . ALA A 1 71 ? -3.530 5.913 19.344 1.00 84.44 71 ALA A C 1
ATOM 588 O O . ALA A 1 71 ? -3.946 6.739 20.142 1.00 84.44 71 ALA A O 1
ATOM 589 N N . THR A 1 72 ? -2.225 5.791 19.083 1.00 78.88 72 THR A N 1
ATOM 590 C CA . THR A 1 72 ? -1.180 6.578 19.763 1.00 78.88 72 THR A CA 1
ATOM 591 C C . THR A 1 72 ? -1.126 8.031 19.307 1.00 78.88 72 THR A C 1
ATOM 593 O O . THR A 1 72 ? -0.840 8.919 20.104 1.00 78.88 72 THR A O 1
ATOM 596 N N . SER A 1 73 ? -1.426 8.301 18.036 1.00 66.38 73 SER A N 1
ATOM 597 C CA . SER A 1 73 ? -1.551 9.667 17.521 1.00 66.38 73 SER A CA 1
ATOM 598 C C . SER A 1 73 ? -2.860 10.336 17.964 1.00 66.38 73 SER A C 1
ATOM 600 O O . SER A 1 73 ? -2.960 11.559 17.895 1.00 66.38 73 SER A O 1
ATOM 602 N N . GLY A 1 74 ? -3.841 9.551 18.429 1.00 54.62 74 GLY A N 1
ATOM 603 C CA . GLY A 1 74 ? -5.130 9.990 18.968 1.00 54.62 74 GLY A CA 1
ATOM 604 C C . GLY A 1 74 ? -5.289 9.815 20.483 1.00 54.62 74 GLY A C 1
ATOM 605 O O . GLY A 1 74 ? -6.398 9.993 20.981 1.00 54.62 74 GLY A O 1
ATOM 606 N N . ASP A 1 75 ? -4.220 9.478 21.213 1.00 58.03 75 ASP A N 1
ATOM 607 C CA . ASP A 1 75 ? 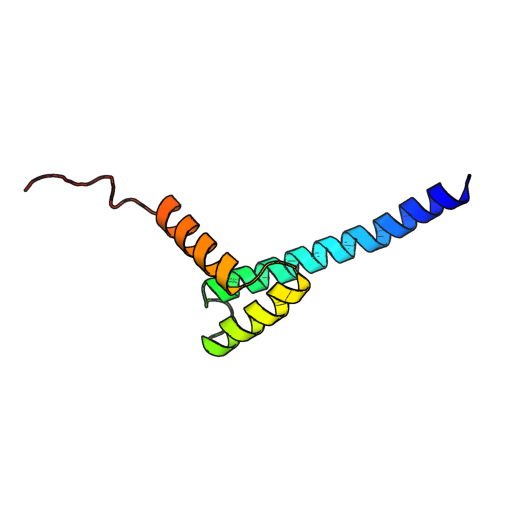-4.246 9.283 22.667 1.00 58.03 75 ASP A CA 1
ATOM 608 C C . ASP A 1 75 ? -4.393 10.638 23.389 1.00 58.03 75 ASP A C 1
ATOM 610 O O . ASP A 1 75 ? -3.430 11.269 23.835 1.00 58.03 75 ASP A O 1
ATOM 614 N N . LEU A 1 76 ? -5.636 11.124 23.441 1.00 55.94 76 LEU A N 1
ATOM 615 C CA . LEU A 1 76 ? -6.076 12.213 24.314 1.00 55.94 76 LEU A CA 1
ATOM 616 C C . LEU A 1 76 ? -6.446 11.704 25.721 1.00 55.94 76 LEU A C 1
ATOM 618 O O . LEU A 1 76 ? -6.524 12.517 26.643 1.00 55.94 76 LEU A O 1
ATOM 622 N N . ASP A 1 77 ? -6.604 10.389 25.914 1.00 54.31 77 ASP A N 1
ATOM 623 C CA . ASP A 1 77 ? -6.936 9.776 27.211 1.00 54.31 77 ASP A CA 1
ATOM 624 C C . ASP A 1 77 ? -5.786 9.896 28.221 1.00 54.31 77 ASP A C 1
ATOM 626 O O . ASP A 1 77 ? -6.001 9.950 29.434 1.00 54.31 77 ASP A O 1
ATOM 630 N N . ARG A 1 78 ? -4.551 10.083 27.749 1.00 52.31 78 ARG A N 1
ATOM 631 C CA . ARG A 1 78 ? -3.396 10.385 28.606 1.00 52.31 78 ARG A CA 1
ATOM 632 C C . ARG A 1 78 ? -3.278 11.860 29.042 1.00 52.31 78 ARG A C 1
ATOM 634 O O . ARG A 1 78 ? -2.216 12.267 29.516 1.00 52.31 78 ARG A O 1
ATOM 641 N N . ARG A 1 79 ? -4.336 12.680 28.920 1.00 55.69 79 ARG A N 1
ATOM 642 C CA . ARG A 1 79 ? -4.382 14.070 29.444 1.00 55.69 79 ARG A CA 1
ATOM 643 C C . ARG A 1 79 ? -5.397 14.321 30.566 1.00 55.69 79 ARG A C 1
ATOM 645 O O . ARG A 1 79 ? -5.621 15.479 30.904 1.00 55.69 79 ARG A O 1
ATOM 652 N N . GLY A 1 80 ? -5.967 13.290 31.191 1.00 52.56 80 GLY A N 1
ATOM 653 C CA . GLY A 1 80 ? -7.031 13.516 32.174 1.00 52.56 80 GLY A CA 1
ATOM 654 C C . GLY A 1 80 ? -7.195 12.468 33.264 1.00 52.56 80 GLY A C 1
ATOM 655 O O . GLY A 1 80 ? -8.321 12.091 33.553 1.00 52.56 80 GLY A O 1
ATOM 656 N N . LEU A 1 81 ? -6.122 12.072 33.957 1.00 57.06 81 LEU A N 1
ATOM 657 C CA . LEU A 1 81 ? -6.272 11.714 35.376 1.00 57.06 81 LEU A CA 1
ATOM 658 C C . LEU A 1 81 ? -6.469 13.018 36.169 1.00 57.06 81 LEU A C 1
ATOM 660 O O . LEU A 1 81 ? -5.571 13.492 36.857 1.00 57.06 81 LEU A O 1
ATOM 664 N N . GLY A 1 82 ? -7.625 13.649 35.972 1.00 58.25 82 GLY A N 1
ATOM 665 C CA . GLY A 1 82 ? -8.103 14.790 36.737 1.00 58.25 82 GLY A CA 1
ATOM 666 C C . GLY A 1 82 ? -9.158 14.292 37.708 1.00 58.25 82 GLY A C 1
ATOM 667 O O . GLY A 1 82 ? -10.232 13.871 37.299 1.00 58.25 82 GLY A O 1
ATOM 668 N N . THR A 1 83 ? -8.808 14.301 38.985 1.00 47.03 83 THR A N 1
ATOM 669 C CA . THR A 1 83 ? -9.688 14.075 40.129 1.00 47.03 83 THR A CA 1
ATOM 670 C C . THR A 1 83 ? -10.997 14.861 40.029 1.00 47.03 83 THR A C 1
ATOM 672 O O . THR A 1 83 ? -10.958 16.089 39.930 1.00 47.03 83 THR A O 1
ATOM 675 N N . SER A 1 84 ? -12.125 14.173 40.185 1.00 49.34 84 SER A N 1
ATOM 676 C CA . SER A 1 84 ? -13.318 14.672 40.883 1.00 49.34 84 SER A CA 1
ATOM 677 C C . SER A 1 84 ? -14.155 13.493 41.346 1.00 49.34 84 SER A C 1
ATOM 679 O O . SER A 1 84 ? -14.454 12.651 40.469 1.00 49.34 84 SER A O 1
#

Radius of gyration: 19.77 Å; chains: 1; bounding box: 48×25×65 Å

Sequence (84 aa):
MASHFGLWWLALLLAVPAALFLVRLFMVQHDCSHRAFFRNRHANDWIGRVIGVLTLTPYDCWRQTHAIHHATSGDLDRRGLGTS